Protein AF-A0A2W4NRQ9-F1 (afdb_monomer_lite)

Foldseek 3Di:
DPPPDPVRVVVVVVVVVVVVVVVVVVVVVCPCVVVVVVVVVVVVVVLVVVVVVLVVLLVVLVVLLVVLVVLLVVLVVLLVVLVVVLVVDPDPVVNVVSVVSNVVSVVSNVVSVVSNVVSVVVSVVSVVVNVVSD

Secondary structure (DSSP, 8-state):
-----HHHHHHHHHHHHHHHHHHHHHHHHHTTHHHHHHHHHHHHHHHHHHHHHHHHHHHHHHHHHHHHHHHHHHHHHHHHHHHHHHTT---HHHHHHHHHHHHHHHHHHHHHHHHHHHHHHHHHHHHHHHHHH-

pLDDT: mean 91.19, std 8.19, range [45.25, 97.38]

Sequence (134 aa):
MENQSVASKLEALVKLQSIDTKLDELKKLRGDLPDEVQDLEDEIEGYKTRLARFEDELKELEESIKKNKEGAKEAEKLIKKYTEQQKNVRNNREFDAITKEIELQELEIQICEKRTKEAKDLITAKKEEIEKTN

Radius of gyration: 37.3 Å; chains: 1; bounding box: 80×43×98 Å

Structure (mmCIF, N/CA/C/O backbone):
data_AF-A0A2W4NRQ9-F1
#
_entry.id   AF-A0A2W4NRQ9-F1
#
loop_
_atom_site.group_PDB
_atom_site.id
_atom_site.type_symbol
_atom_site.label_atom_id
_atom_site.label_alt_id
_atom_site.label_comp_id
_atom_site.label_asym_id
_atom_site.label_entity_id
_atom_site.label_seq_id
_atom_site.pdbx_PDB_ins_code
_atom_site.Cartn_x
_atom_site.Cartn_y
_atom_site.Cartn_z
_atom_site.occupancy
_atom_site.B_iso_or_equiv
_atom_site.auth_seq_id
_atom_site.auth_comp_id
_atom_site.auth_asym_id
_atom_site.auth_atom_id
_atom_site.pdbx_PDB_model_num
ATOM 1 N N . MET A 1 1 ? 35.225 34.881 -59.183 1.00 45.25 1 MET A N 1
ATOM 2 C CA . MET A 1 1 ? 35.114 33.535 -58.583 1.00 45.25 1 MET A CA 1
ATOM 3 C C . MET A 1 1 ? 36.467 32.880 -58.765 1.00 45.25 1 MET A C 1
ATOM 5 O O . MET A 1 1 ? 36.860 32.677 -59.907 1.00 45.25 1 MET A O 1
ATOM 9 N N . GLU A 1 2 ? 37.230 32.706 -57.685 1.00 51.62 2 GLU A N 1
ATOM 10 C CA . GLU A 1 2 ? 38.562 32.095 -57.750 1.00 51.62 2 GLU A CA 1
ATOM 11 C C . GLU A 1 2 ? 38.467 30.725 -58.417 1.00 51.62 2 GLU A C 1
ATOM 13 O O . GLU A 1 2 ? 37.783 29.817 -57.944 1.00 51.62 2 GLU A O 1
ATOM 18 N N . ASN A 1 3 ? 39.118 30.597 -59.569 1.00 59.88 3 ASN A N 1
ATOM 19 C CA . ASN A 1 3 ? 39.143 29.358 -60.318 1.00 59.88 3 ASN A CA 1
ATOM 20 C C . ASN A 1 3 ? 40.202 28.470 -59.654 1.00 59.88 3 ASN A C 1
ATOM 22 O O . ASN A 1 3 ? 41.379 28.540 -59.998 1.00 59.88 3 ASN A O 1
ATOM 26 N N . GLN A 1 4 ? 39.804 27.708 -58.630 1.00 68.00 4 GLN A N 1
ATOM 27 C CA . GLN A 1 4 ? 40.694 26.747 -57.972 1.00 68.00 4 GLN A CA 1
ATOM 28 C C . GLN A 1 4 ? 41.372 25.864 -59.028 1.00 68.00 4 GLN A C 1
ATOM 30 O O . GLN A 1 4 ? 40.708 25.374 -59.953 1.00 68.00 4 GLN A O 1
ATOM 35 N N . SER A 1 5 ? 42.690 25.673 -58.898 1.00 83.12 5 SER A N 1
ATOM 36 C CA . SER A 1 5 ? 43.448 24.821 -59.816 1.00 83.12 5 SER A CA 1
ATOM 37 C C . SER A 1 5 ? 42.887 23.398 -59.792 1.00 83.12 5 SER A C 1
ATOM 39 O O . SER A 1 5 ? 42.334 22.948 -58.786 1.00 83.12 5 SER A O 1
ATOM 41 N N . VAL A 1 6 ? 43.034 22.668 -60.899 1.00 83.50 6 VAL A N 1
ATOM 42 C CA . VAL A 1 6 ? 42.569 21.273 -60.993 1.00 83.50 6 VAL A CA 1
ATOM 43 C C . VAL A 1 6 ? 43.156 20.416 -59.861 1.00 83.50 6 VAL A C 1
ATOM 45 O O . VAL A 1 6 ? 42.443 19.593 -59.298 1.00 83.50 6 VAL A O 1
ATOM 48 N N . ALA A 1 7 ? 44.405 20.673 -59.458 1.00 85.19 7 ALA A N 1
ATOM 49 C CA . ALA A 1 7 ? 45.051 20.004 -58.328 1.00 85.19 7 ALA A CA 1
ATOM 50 C C . ALA A 1 7 ? 44.369 20.309 -56.981 1.00 85.19 7 ALA A C 1
ATOM 52 O O . ALA A 1 7 ? 44.084 19.391 -56.219 1.00 85.19 7 ALA A O 1
ATOM 53 N N . SER A 1 8 ? 44.027 21.576 -56.715 1.00 83.81 8 SER A N 1
ATOM 54 C CA . SER A 1 8 ? 43.315 21.973 -55.489 1.00 83.81 8 SER A CA 1
ATOM 55 C C . SER A 1 8 ? 41.910 21.363 -55.416 1.00 83.81 8 SER A C 1
ATOM 57 O O . SER A 1 8 ? 41.487 20.904 -54.354 1.00 83.81 8 SER A O 1
ATOM 59 N N . LYS A 1 9 ? 41.210 21.283 -56.555 1.00 85.94 9 LYS A N 1
ATOM 60 C CA . LYS A 1 9 ? 39.915 20.595 -56.652 1.00 85.94 9 LYS A CA 1
ATOM 61 C C . LYS A 1 9 ? 40.054 19.094 -56.389 1.00 85.94 9 LYS A C 1
ATOM 63 O O . LYS A 1 9 ? 39.212 18.530 -55.700 1.00 85.94 9 LYS A O 1
ATOM 68 N N . LEU A 1 10 ? 41.116 18.459 -56.891 1.00 88.06 10 LEU A N 1
ATOM 69 C CA . LEU A 1 10 ? 41.372 17.031 -56.690 1.00 88.06 10 LEU A CA 1
ATOM 70 C C . LEU A 1 10 ? 41.708 16.706 -55.226 1.00 88.06 10 LEU A C 1
ATOM 72 O O . LEU A 1 10 ? 41.161 15.756 -54.675 1.00 88.06 10 LEU A O 1
ATOM 76 N N . GLU A 1 11 ? 42.532 17.522 -54.564 1.00 89.62 11 GLU A N 1
ATOM 77 C CA . GLU A 1 11 ? 42.817 17.377 -53.128 1.00 89.62 11 GLU A CA 1
ATOM 78 C C . GLU A 1 11 ? 41.560 17.536 -52.265 1.00 89.62 11 GLU A C 1
ATOM 80 O O . GLU A 1 11 ? 41.359 16.780 -51.312 1.00 89.62 11 GLU A O 1
ATOM 85 N N . ALA A 1 12 ? 40.697 18.502 -52.597 1.00 91.19 12 ALA A N 1
ATOM 86 C CA . ALA A 1 12 ? 39.417 18.678 -51.919 1.00 91.19 12 ALA A CA 1
ATOM 87 C C . ALA A 1 12 ? 38.502 17.456 -52.109 1.00 91.19 12 ALA A C 1
ATOM 89 O O . ALA A 1 12 ? 37.851 17.026 -51.159 1.00 91.19 12 ALA A O 1
ATOM 90 N N . LEU A 1 13 ? 38.503 16.858 -53.304 1.00 92.06 13 LEU A N 1
ATOM 91 C CA . LEU A 1 13 ? 37.696 15.683 -53.631 1.00 92.06 13 LEU A CA 1
ATOM 92 C C . LEU A 1 13 ? 38.176 14.422 -52.894 1.00 92.06 13 LEU A C 1
ATOM 94 O O . LEU A 1 13 ? 37.361 13.681 -52.356 1.00 92.06 13 LEU A O 1
ATOM 98 N N . VAL A 1 14 ? 39.494 14.219 -52.787 1.00 93.38 14 VAL A N 1
ATOM 99 C CA . VAL A 1 14 ? 40.085 13.119 -52.000 1.00 93.38 14 VAL A CA 1
ATOM 100 C C . VAL A 1 14 ? 39.775 13.277 -50.508 1.00 93.38 14 VAL A C 1
ATOM 102 O O . VAL A 1 14 ? 39.447 12.299 -49.833 1.00 93.38 14 VAL A O 1
ATOM 105 N N . LYS A 1 15 ? 39.834 14.507 -49.979 1.00 93.44 15 LYS A N 1
ATOM 106 C CA . LYS A 1 15 ? 39.443 14.788 -48.588 1.00 93.44 15 LYS A CA 1
ATOM 107 C C . LYS A 1 15 ? 37.964 14.501 -48.348 1.00 93.44 15 LYS A C 1
ATOM 109 O O . LYS A 1 15 ? 37.645 13.873 -47.343 1.00 93.44 15 LYS A O 1
ATOM 114 N N . LEU A 1 16 ? 37.092 14.917 -49.266 1.00 94.00 16 LEU A N 1
ATOM 115 C CA . LEU A 1 16 ? 35.660 14.632 -49.192 1.00 94.00 16 LEU A CA 1
ATOM 116 C C . LEU A 1 16 ? 35.401 13.121 -49.187 1.00 94.00 16 LEU A C 1
ATOM 118 O O . LEU A 1 16 ? 34.771 12.623 -48.262 1.00 94.00 16 LEU A O 1
ATOM 122 N N . GLN A 1 17 ? 36.003 12.380 -50.121 1.00 95.12 17 GLN A N 1
ATOM 123 C CA . GLN A 1 17 ? 35.873 10.923 -50.184 1.00 95.12 17 GLN A CA 1
ATOM 124 C C . GLN A 1 17 ? 36.348 10.238 -48.892 1.00 95.12 17 GLN A C 1
ATOM 126 O O . GLN A 1 17 ? 35.718 9.298 -48.419 1.00 95.12 17 GLN A O 1
ATOM 131 N N . SER A 1 18 ? 37.446 10.705 -48.286 1.00 94.75 18 SER A N 1
ATOM 132 C CA . SER A 1 18 ? 37.919 10.156 -47.008 1.00 94.75 18 SER A CA 1
ATOM 133 C C . SER A 1 18 ? 36.932 10.397 -45.863 1.00 94.75 18 SER A C 1
ATOM 135 O O . SER A 1 18 ? 36.798 9.539 -44.989 1.00 94.75 18 SER A O 1
ATOM 137 N N . ILE A 1 19 ? 36.259 11.550 -45.851 1.00 94.62 19 ILE A N 1
ATOM 138 C CA . ILE A 1 19 ? 35.218 11.867 -44.869 1.00 94.62 19 ILE A CA 1
ATOM 139 C C . ILE A 1 19 ? 33.986 10.987 -45.104 1.00 94.62 19 ILE A C 1
ATOM 141 O O . ILE A 1 19 ? 33.481 10.414 -44.142 1.00 94.62 19 ILE A O 1
ATOM 145 N N . ASP A 1 20 ? 33.555 10.820 -46.355 1.00 95.31 20 ASP A N 1
ATOM 146 C CA . ASP A 1 20 ? 32.395 9.996 -46.712 1.00 95.31 20 ASP A CA 1
ATOM 147 C C . ASP A 1 20 ? 32.603 8.522 -46.334 1.00 95.31 20 ASP A C 1
ATOM 149 O O . ASP A 1 20 ? 31.735 7.925 -45.699 1.00 95.31 20 ASP A O 1
ATOM 153 N N . THR A 1 21 ? 33.784 7.95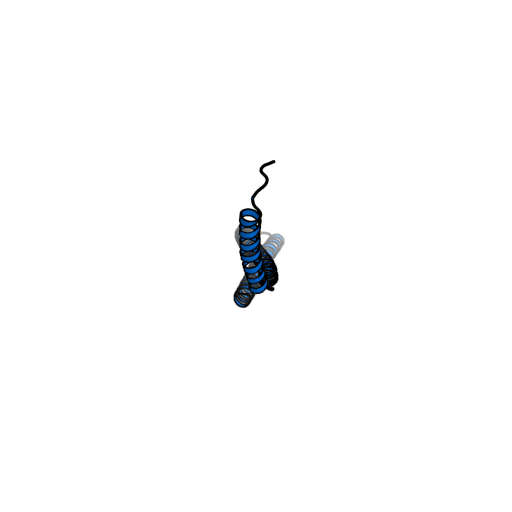2 -46.603 1.00 94.44 21 THR A N 1
ATOM 154 C CA . THR A 1 21 ? 34.111 6.575 -46.190 1.00 94.44 21 THR A CA 1
ATOM 155 C C . THR A 1 21 ? 34.034 6.406 -44.671 1.00 94.44 21 THR A C 1
ATOM 157 O O . THR A 1 21 ? 33.433 5.450 -44.186 1.00 94.44 21 THR A O 1
ATOM 160 N N . LYS A 1 22 ? 34.588 7.357 -43.904 1.00 94.00 22 LYS A N 1
ATOM 161 C CA . LYS A 1 22 ? 34.508 7.334 -42.433 1.00 94.00 22 LYS A CA 1
ATOM 162 C C . LYS A 1 22 ? 33.069 7.472 -41.939 1.00 94.00 22 LYS A C 1
ATOM 164 O O . LYS A 1 22 ? 32.693 6.847 -40.951 1.00 94.00 22 LYS A O 1
ATOM 169 N N . LEU A 1 23 ? 32.262 8.294 -42.608 1.00 93.06 23 LEU A N 1
ATOM 170 C CA . LEU A 1 23 ? 30.856 8.479 -42.268 1.00 93.06 23 LEU A CA 1
ATOM 171 C C . LEU A 1 23 ? 30.049 7.196 -42.506 1.00 93.06 23 LEU A C 1
ATOM 173 O O . LEU A 1 23 ? 29.208 6.843 -41.681 1.00 93.06 23 LEU A O 1
ATOM 177 N N . ASP A 1 24 ? 30.315 6.484 -43.597 1.00 92.62 24 ASP A N 1
ATOM 178 C CA . ASP A 1 24 ? 29.656 5.213 -43.896 1.00 92.62 24 ASP A CA 1
ATOM 179 C C . ASP A 1 24 ? 30.089 4.091 -42.944 1.00 92.62 24 ASP A C 1
ATOM 181 O O . ASP A 1 24 ? 29.248 3.296 -42.521 1.00 92.62 24 ASP A O 1
ATOM 185 N N . GLU A 1 25 ? 31.362 4.047 -42.542 1.00 92.25 25 GLU A N 1
ATOM 186 C CA . GLU A 1 25 ? 31.840 3.145 -41.485 1.00 92.25 25 GLU A CA 1
ATOM 187 C C . GLU A 1 25 ? 31.126 3.410 -40.153 1.00 92.25 25 GLU A C 1
ATOM 189 O O . GLU A 1 25 ? 30.643 2.472 -39.519 1.00 92.25 25 GLU A O 1
ATOM 194 N N . LEU A 1 26 ? 30.976 4.682 -39.764 1.00 88.19 26 LEU A N 1
ATOM 195 C CA . LEU A 1 26 ? 30.239 5.068 -38.558 1.00 88.19 26 LEU A CA 1
ATOM 196 C C . LEU A 1 26 ? 28.756 4.693 -38.634 1.00 88.19 26 LEU A C 1
ATOM 198 O O . LEU A 1 26 ? 28.201 4.213 -37.650 1.00 88.19 26 LEU A O 1
ATOM 202 N N . LYS A 1 27 ? 28.103 4.875 -39.787 1.00 89.19 27 LYS A N 1
ATOM 203 C CA . LYS A 1 27 ? 26.698 4.475 -39.974 1.00 89.19 27 LYS A CA 1
ATOM 204 C C . LYS A 1 27 ? 26.518 2.960 -39.898 1.00 89.19 27 LYS A C 1
ATOM 206 O O . LYS A 1 27 ? 25.558 2.510 -39.286 1.00 89.19 27 LYS A O 1
ATOM 211 N N . LYS A 1 28 ? 27.438 2.185 -40.481 1.00 86.62 28 LYS A N 1
ATOM 212 C CA . LYS A 1 28 ? 27.429 0.716 -40.386 1.00 86.62 28 LYS A CA 1
ATOM 213 C C . LYS A 1 28 ? 27.655 0.236 -38.961 1.00 86.62 28 LYS A C 1
ATOM 215 O O . LYS A 1 28 ? 26.969 -0.677 -38.527 1.00 86.62 28 LYS A O 1
ATOM 220 N N . LEU A 1 29 ? 28.597 0.856 -38.248 1.00 86.81 29 LEU A N 1
ATOM 221 C CA . LEU A 1 29 ? 28.863 0.539 -36.847 1.00 86.81 29 LEU A CA 1
ATOM 222 C C . LEU A 1 29 ? 27.665 0.885 -35.958 1.00 86.81 29 LEU A C 1
ATOM 224 O O . LEU A 1 29 ? 27.371 0.149 -35.026 1.00 86.81 29 LEU A O 1
ATOM 228 N N . ARG A 1 30 ? 26.980 1.995 -36.256 1.00 89.44 30 ARG A N 1
ATOM 229 C CA . ARG A 1 30 ? 25.767 2.404 -35.549 1.00 89.44 30 ARG A CA 1
ATOM 230 C C . ARG A 1 30 ? 24.637 1.392 -35.732 1.00 89.44 30 ARG A C 1
ATOM 232 O O . ARG A 1 30 ? 23.925 1.169 -34.766 1.00 89.44 30 ARG A O 1
ATOM 239 N N . GLY A 1 31 ? 24.507 0.786 -36.915 1.00 88.69 31 GLY A N 1
ATOM 240 C CA . GLY A 1 31 ? 23.557 -0.302 -37.169 1.00 88.69 31 GLY A CA 1
ATOM 241 C C . GLY A 1 31 ? 22.168 -0.009 -36.598 1.00 88.69 31 GLY A C 1
ATOM 242 O O . GLY A 1 31 ? 21.665 1.106 -36.765 1.00 88.69 31 GLY A O 1
ATOM 243 N N . ASP A 1 32 ? 21.639 -0.986 -35.864 1.00 87.00 32 ASP A N 1
ATOM 244 C CA . ASP A 1 32 ? 20.316 -0.957 -35.227 1.00 87.00 32 ASP A CA 1
ATOM 245 C C . ASP A 1 32 ? 20.368 -0.437 -33.773 1.00 87.00 32 ASP A C 1
ATOM 247 O O . ASP A 1 32 ? 19.351 -0.368 -33.092 1.00 87.00 32 ASP A O 1
ATOM 251 N N . LEU A 1 33 ? 21.544 -0.008 -33.289 1.00 87.44 33 LEU A N 1
ATOM 252 C CA . LEU A 1 33 ? 21.733 0.489 -31.920 1.00 87.44 33 LEU A CA 1
ATOM 253 C C . LEU A 1 33 ? 20.790 1.651 -31.548 1.00 87.44 33 LEU A C 1
ATOM 255 O O . LEU A 1 33 ? 20.344 1.687 -30.406 1.00 87.44 33 LEU A O 1
ATOM 259 N N . PRO A 1 34 ? 20.478 2.623 -32.435 1.00 91.50 34 PRO A N 1
ATOM 260 C CA . PRO A 1 34 ? 19.505 3.664 -32.112 1.00 91.50 34 PRO A CA 1
ATOM 261 C C . PRO A 1 34 ? 18.106 3.111 -31.831 1.00 91.50 34 PRO A C 1
ATOM 263 O O . PRO A 1 34 ? 17.441 3.628 -30.940 1.00 91.50 34 PRO A O 1
ATOM 266 N N . ASP A 1 35 ? 17.694 2.071 -32.557 1.00 90.75 35 ASP A N 1
ATOM 267 C CA . ASP A 1 35 ? 16.382 1.445 -32.391 1.00 90.75 35 ASP A CA 1
ATOM 268 C C . ASP A 1 35 ? 16.368 0.598 -31.105 1.00 90.75 35 ASP A C 1
ATOM 270 O O . ASP A 1 35 ? 15.450 0.724 -30.305 1.00 90.75 35 ASP A O 1
ATOM 274 N N . GLU A 1 36 ? 17.446 -0.146 -30.815 1.00 89.38 36 GLU A N 1
ATOM 275 C CA . GLU A 1 36 ? 17.606 -0.867 -29.538 1.00 89.38 36 GLU A CA 1
ATOM 276 C C . GLU A 1 36 ? 17.591 0.075 -28.323 1.00 89.38 36 GLU A C 1
ATOM 278 O O . GLU A 1 36 ? 17.017 -0.245 -27.283 1.00 89.38 36 GLU A O 1
ATOM 283 N N . VAL A 1 37 ? 18.228 1.247 -28.431 1.00 94.44 37 VAL A N 1
ATOM 284 C CA . VAL A 1 37 ? 18.200 2.263 -27.368 1.00 94.44 37 VAL A CA 1
ATOM 285 C C . VAL A 1 37 ? 16.783 2.790 -27.172 1.00 94.44 37 VAL A C 1
ATOM 287 O O . VAL A 1 37 ? 16.363 2.943 -26.028 1.00 94.44 37 VAL A O 1
ATOM 290 N N . GLN A 1 38 ? 16.048 3.033 -28.258 1.00 93.50 38 GLN A N 1
ATOM 291 C CA . GLN A 1 38 ? 14.665 3.490 -28.181 1.00 93.50 38 GLN A CA 1
ATOM 292 C C . GLN A 1 38 ? 13.753 2.431 -27.541 1.00 93.50 38 GLN A C 1
ATOM 294 O O . GLN A 1 38 ? 12.993 2.761 -26.634 1.00 93.50 38 GLN A O 1
ATOM 299 N N . ASP A 1 39 ? 13.875 1.164 -27.939 1.00 94.25 39 ASP A N 1
ATOM 300 C CA . ASP A 1 39 ? 13.102 0.064 -27.351 1.00 94.25 39 ASP A CA 1
ATOM 301 C C . ASP A 1 39 ? 13.354 -0.046 -25.834 1.00 94.25 39 ASP A C 1
ATOM 303 O O . ASP A 1 39 ? 12.421 -0.186 -25.040 1.00 94.25 39 ASP A O 1
ATOM 307 N N . LEU A 1 40 ? 14.615 0.091 -25.404 1.00 94.25 40 LEU A N 1
ATOM 308 C CA . LEU A 1 40 ? 14.975 0.107 -23.983 1.00 94.25 40 LEU A CA 1
ATOM 309 C C . LEU A 1 40 ? 14.420 1.336 -23.244 1.00 94.25 40 LEU A C 1
ATOM 311 O O . LEU A 1 40 ? 14.019 1.223 -22.083 1.00 94.25 40 LEU A O 1
ATOM 315 N N . GLU A 1 41 ? 14.403 2.511 -23.876 1.00 94.31 41 GLU A N 1
ATOM 316 C CA . GLU A 1 41 ? 13.802 3.722 -23.304 1.00 94.31 41 GLU A CA 1
ATOM 317 C C . GLU A 1 41 ? 12.289 3.552 -23.090 1.00 94.31 41 GLU A C 1
ATOM 319 O O . GLU A 1 41 ? 11.792 3.878 -22.004 1.00 94.31 41 GLU A O 1
ATOM 324 N N . ASP A 1 42 ? 11.588 2.963 -24.062 1.00 94.69 42 ASP A N 1
ATOM 325 C CA . ASP A 1 42 ? 10.154 2.666 -23.988 1.00 94.69 42 ASP A CA 1
ATOM 326 C C . ASP A 1 42 ? 9.844 1.637 -22.880 1.00 94.69 42 ASP A C 1
ATOM 328 O O . ASP A 1 42 ? 8.909 1.816 -22.088 1.00 94.69 42 ASP A O 1
ATOM 332 N N . GLU A 1 43 ? 10.660 0.584 -22.745 1.00 92.88 43 GLU A N 1
ATOM 333 C CA . GLU A 1 43 ? 10.545 -0.377 -21.639 1.00 92.88 43 GLU A CA 1
ATOM 334 C C . GLU A 1 43 ? 10.727 0.301 -20.272 1.00 92.88 43 GLU A C 1
ATOM 336 O O . GLU A 1 43 ? 9.927 0.091 -19.351 1.00 92.88 43 GLU A O 1
ATOM 341 N N . ILE A 1 44 ? 11.746 1.158 -20.134 1.00 92.19 44 ILE A N 1
ATOM 342 C CA . ILE A 1 44 ? 12.008 1.918 -18.905 1.00 92.19 44 ILE A CA 1
ATOM 343 C C . ILE A 1 44 ? 10.819 2.819 -18.552 1.00 92.19 44 ILE A C 1
ATOM 345 O O . ILE A 1 44 ? 10.454 2.921 -17.375 1.00 92.19 44 ILE A O 1
ATOM 349 N N . GLU A 1 45 ? 10.206 3.486 -19.530 1.00 94.38 45 GLU A N 1
ATOM 350 C CA . GLU A 1 45 ? 9.016 4.308 -19.300 1.00 94.38 45 GLU A CA 1
ATOM 351 C C . GLU A 1 45 ? 7.819 3.466 -18.827 1.00 94.38 45 GLU A C 1
ATOM 353 O O . GLU A 1 45 ? 7.126 3.838 -17.867 1.00 94.38 45 GLU A O 1
ATOM 358 N N . GLY A 1 46 ? 7.628 2.287 -19.423 1.00 92.25 46 GLY A N 1
ATOM 359 C CA . GLY A 1 46 ? 6.634 1.310 -18.984 1.00 92.25 46 GLY A CA 1
ATOM 360 C C . GLY A 1 46 ? 6.829 0.886 -17.524 1.00 92.25 46 GLY A C 1
ATOM 361 O O . GLY A 1 46 ? 5.881 0.929 -16.728 1.00 92.25 46 GLY A O 1
ATOM 362 N N . TYR A 1 47 ? 8.063 0.549 -17.132 1.00 89.94 47 TYR A N 1
ATOM 363 C CA . TYR A 1 47 ? 8.392 0.207 -15.745 1.00 89.94 47 TYR A CA 1
ATOM 364 C C . TYR A 1 47 ? 8.150 1.374 -14.783 1.00 89.94 47 TYR A C 1
ATOM 366 O O . TYR A 1 47 ? 7.547 1.175 -13.726 1.00 89.94 47 TYR A O 1
ATOM 374 N N . LYS A 1 48 ? 8.539 2.602 -15.153 1.00 90.31 48 LYS A N 1
ATOM 375 C CA . LYS A 1 48 ? 8.298 3.805 -14.335 1.00 90.31 48 LYS A CA 1
ATOM 376 C C . LYS A 1 48 ? 6.812 4.042 -14.086 1.00 90.31 48 LYS A C 1
ATOM 378 O O . LYS A 1 48 ? 6.424 4.324 -12.955 1.00 90.31 48 LYS A O 1
ATOM 383 N N . THR A 1 49 ? 5.975 3.887 -15.108 1.00 93.56 49 THR A N 1
ATOM 384 C CA . THR A 1 49 ? 4.522 4.067 -14.971 1.00 93.56 49 THR A CA 1
ATOM 385 C C . THR A 1 49 ? 3.914 2.996 -14.069 1.00 93.56 49 THR A C 1
ATOM 387 O O . THR A 1 49 ? 3.078 3.296 -13.212 1.00 93.56 49 THR A O 1
ATOM 390 N N . ARG A 1 50 ? 4.356 1.740 -14.211 1.00 90.06 50 ARG A N 1
ATOM 391 C CA . ARG A 1 50 ? 3.913 0.650 -13.334 1.00 90.06 50 ARG A CA 1
ATOM 392 C C . ARG A 1 50 ? 4.319 0.898 -11.879 1.00 90.06 50 ARG A C 1
ATOM 394 O O . ARG A 1 50 ? 3.489 0.705 -10.992 1.00 90.06 50 ARG A O 1
ATOM 401 N N . LEU A 1 51 ? 5.551 1.350 -11.644 1.00 89.88 51 LEU A N 1
ATOM 402 C CA . LEU A 1 51 ? 6.046 1.683 -10.310 1.00 89.88 51 LEU A CA 1
ATOM 403 C C . LEU A 1 51 ? 5.238 2.825 -9.684 1.00 89.88 51 LEU A C 1
ATOM 405 O O . LEU A 1 51 ? 4.760 2.677 -8.564 1.00 89.88 51 LEU A O 1
ATOM 409 N N . ALA A 1 52 ? 5.008 3.911 -10.427 1.00 92.69 52 ALA A N 1
ATOM 410 C CA . ALA A 1 52 ? 4.214 5.045 -9.956 1.00 92.69 52 ALA A CA 1
ATOM 411 C C . ALA A 1 52 ? 2.797 4.620 -9.533 1.00 92.69 52 ALA A C 1
ATOM 413 O O . ALA A 1 52 ? 2.328 4.994 -8.460 1.00 92.69 52 ALA A O 1
ATOM 414 N N . ARG A 1 53 ? 2.143 3.754 -10.322 1.00 92.69 53 ARG A N 1
ATOM 415 C CA . ARG A 1 53 ? 0.828 3.202 -9.964 1.00 92.69 53 ARG A CA 1
ATOM 416 C C . ARG A 1 53 ? 0.874 2.426 -8.648 1.00 92.69 53 ARG A C 1
ATOM 418 O O . ARG A 1 53 ? -0.009 2.589 -7.811 1.00 92.69 53 ARG A O 1
ATOM 425 N N . PHE A 1 54 ? 1.887 1.583 -8.455 1.00 90.50 54 PHE A N 1
ATOM 426 C CA . PHE A 1 54 ? 2.029 0.829 -7.211 1.00 90.50 54 PHE A CA 1
ATOM 427 C C . PHE A 1 54 ? 2.294 1.728 -6.001 1.00 90.50 54 PHE A C 1
ATOM 429 O O . PHE A 1 54 ? 1.755 1.470 -4.925 1.00 90.50 54 PHE A O 1
ATOM 436 N N . GLU A 1 55 ? 3.095 2.781 -6.160 1.00 91.75 55 GLU A N 1
ATOM 437 C CA . GLU A 1 55 ? 3.334 3.761 -5.098 1.00 91.75 55 GLU A CA 1
ATOM 438 C C . GLU A 1 55 ? 2.048 4.483 -4.687 1.00 91.75 55 GLU A C 1
ATOM 440 O O . GLU A 1 55 ? 1.806 4.669 -3.493 1.00 91.75 55 GLU A O 1
ATOM 445 N N . ASP A 1 56 ? 1.204 4.858 -5.645 1.00 94.81 56 ASP A N 1
ATOM 446 C CA . ASP A 1 56 ? -0.067 5.522 -5.356 1.00 94.81 56 ASP A CA 1
ATOM 447 C C . ASP A 1 56 ? -1.065 4.577 -4.673 1.00 94.81 56 ASP A C 1
ATOM 449 O O . ASP A 1 56 ? -1.650 4.937 -3.651 1.00 94.81 56 ASP A O 1
ATOM 453 N N . GLU A 1 57 ? -1.172 3.328 -5.131 1.00 93.19 57 GLU A N 1
ATOM 454 C CA . GLU A 1 57 ? -1.979 2.301 -4.458 1.00 93.19 57 GLU A CA 1
ATOM 455 C C . GLU A 1 57 ? -1.502 2.039 -3.015 1.00 93.19 57 GLU A C 1
ATOM 457 O O . GLU A 1 57 ? -2.315 1.839 -2.108 1.00 93.19 57 GLU A O 1
ATOM 462 N N . LEU A 1 58 ? -0.185 2.050 -2.770 1.00 94.12 58 LEU A N 1
ATOM 463 C CA . LEU A 1 58 ? 0.370 1.923 -1.421 1.00 94.12 58 LEU A CA 1
ATOM 464 C C . LEU A 1 58 ? -0.012 3.114 -0.535 1.00 94.12 58 LEU A C 1
ATOM 466 O O . LEU A 1 58 ? -0.424 2.901 0.607 1.00 94.12 58 LEU A O 1
ATOM 470 N N . LYS A 1 59 ? 0.068 4.347 -1.053 1.00 95.50 59 LYS A N 1
ATOM 471 C CA . LYS A 1 59 ? -0.359 5.549 -0.315 1.00 95.50 59 LYS A CA 1
ATOM 472 C C . LYS A 1 59 ? -1.839 5.480 0.053 1.00 95.50 59 LYS A C 1
ATOM 474 O O . LYS A 1 59 ? -2.190 5.746 1.201 1.00 95.50 59 LYS A O 1
ATOM 479 N N . GLU A 1 60 ? -2.706 5.072 -0.873 1.00 95.56 60 GLU A N 1
ATOM 480 C CA . GLU A 1 60 ? -4.142 4.920 -0.607 1.00 95.56 60 GLU A CA 1
ATOM 481 C C . GLU A 1 60 ? -4.422 3.898 0.508 1.00 95.56 60 GLU A C 1
ATOM 483 O O . GLU A 1 60 ? -5.243 4.139 1.403 1.00 95.56 60 GLU A O 1
ATOM 488 N N . LEU A 1 61 ? -3.714 2.763 0.501 1.00 94.56 61 LEU A N 1
ATOM 489 C CA . LEU A 1 61 ? -3.825 1.752 1.556 1.00 94.56 61 LEU A CA 1
ATOM 490 C C . LEU A 1 61 ? -3.335 2.283 2.912 1.00 94.56 61 LEU A C 1
ATOM 492 O O . LEU A 1 61 ? -3.971 2.030 3.940 1.00 94.56 61 LEU A O 1
ATOM 496 N N . GLU A 1 62 ? -2.243 3.048 2.938 1.00 94.69 62 GLU A N 1
ATOM 497 C CA . GLU A 1 62 ? -1.732 3.685 4.156 1.00 94.69 62 GLU A CA 1
ATOM 498 C C . GLU A 1 62 ? -2.705 4.735 4.717 1.00 94.69 62 GLU A C 1
ATOM 500 O O . GLU A 1 62 ? -2.956 4.770 5.930 1.00 94.69 62 GLU A O 1
ATOM 505 N N . GLU A 1 63 ? -3.325 5.541 3.854 1.00 96.12 63 GLU A N 1
ATOM 506 C CA . GLU A 1 63 ? -4.380 6.476 4.249 1.00 96.12 63 GLU A CA 1
ATOM 507 C C . GLU A 1 63 ? -5.610 5.755 4.808 1.00 96.12 63 GLU A C 1
ATOM 509 O O . GLU A 1 63 ? -6.162 6.170 5.832 1.00 96.12 63 GLU A O 1
ATOM 514 N N . SER A 1 64 ? -6.026 4.652 4.180 1.00 95.25 64 SER A N 1
ATOM 515 C CA . SER A 1 64 ? -7.122 3.809 4.667 1.00 95.25 64 SER A CA 1
ATOM 516 C C . SER A 1 64 ? -6.827 3.260 6.066 1.00 95.25 64 SER A C 1
ATOM 518 O O . SER A 1 64 ? -7.661 3.361 6.969 1.00 95.25 64 SER A O 1
ATOM 520 N N . ILE A 1 65 ? -5.605 2.769 6.308 1.00 95.75 65 ILE A N 1
ATOM 521 C CA . ILE A 1 65 ? -5.157 2.329 7.639 1.00 95.75 65 ILE A CA 1
ATOM 522 C C . ILE A 1 65 ? -5.240 3.469 8.656 1.00 95.75 65 ILE A C 1
ATOM 524 O O . ILE A 1 65 ? -5.677 3.253 9.789 1.00 95.75 65 ILE A O 1
ATOM 528 N N . LYS A 1 66 ? -4.815 4.680 8.282 1.00 96.69 66 LYS A N 1
ATOM 529 C CA . LYS A 1 66 ? -4.883 5.844 9.170 1.00 96.69 66 LYS A CA 1
ATOM 530 C C . LYS A 1 66 ? -6.332 6.172 9.542 1.00 96.69 66 LYS A C 1
ATOM 532 O O . LYS A 1 66 ? -6.623 6.286 10.731 1.00 96.69 66 LYS A O 1
ATOM 537 N N . LYS A 1 67 ? -7.236 6.226 8.559 1.00 96.06 67 LYS A N 1
ATOM 538 C CA . LYS A 1 67 ? -8.673 6.468 8.775 1.00 96.06 67 LYS A CA 1
ATOM 539 C C . LYS A 1 67 ? -9.304 5.401 9.670 1.00 96.06 67 LYS A C 1
ATOM 541 O O . LYS A 1 67 ? -9.996 5.742 10.623 1.00 96.06 67 LYS A O 1
ATOM 546 N N . ASN A 1 68 ? -9.011 4.120 9.433 1.00 94.81 68 ASN A N 1
ATOM 547 C CA . ASN A 1 68 ? -9.522 3.026 10.267 1.00 94.81 68 ASN A CA 1
ATOM 548 C C . ASN A 1 68 ? -9.033 3.132 11.723 1.00 94.81 68 ASN A C 1
ATOM 550 O O . ASN A 1 68 ? -9.809 2.925 12.652 1.00 94.81 68 ASN A O 1
ATOM 554 N N . LYS A 1 69 ? -7.766 3.508 11.944 1.00 95.12 69 LYS A N 1
ATOM 555 C CA . LYS A 1 69 ? -7.226 3.742 13.296 1.00 95.12 69 LYS A CA 1
ATOM 556 C C . LYS A 1 69 ? -7.874 4.936 13.995 1.00 95.12 69 LYS A C 1
ATOM 558 O O . LYS A 1 69 ? -8.053 4.905 15.209 1.00 95.12 69 LYS A O 1
ATOM 563 N N . GLU A 1 70 ? -8.166 6.005 13.261 1.00 96.06 70 GLU A N 1
ATOM 564 C CA . GLU A 1 70 ? -8.877 7.170 13.795 1.00 96.06 70 GLU A CA 1
ATOM 565 C C . GLU A 1 70 ? -10.323 6.812 14.161 1.00 96.06 70 GLU A C 1
ATOM 567 O O . GLU A 1 70 ? -10.759 7.148 15.260 1.00 96.06 70 GLU A O 1
ATOM 572 N N . GLY A 1 71 ? -11.015 6.053 13.304 1.00 94.44 71 GLY A N 1
ATOM 573 C CA . GLY A 1 71 ? -12.359 5.529 13.566 1.00 94.44 71 GLY A CA 1
ATOM 574 C C . GLY A 1 71 ? -12.421 4.654 14.819 1.00 94.44 71 GLY A C 1
ATOM 575 O O . GLY A 1 71 ? -13.237 4.911 15.701 1.00 94.44 71 GLY A O 1
ATOM 576 N N . ALA A 1 72 ? -11.490 3.706 14.966 1.00 95.75 72 ALA A N 1
ATOM 577 C CA . ALA A 1 72 ? -11.403 2.860 16.160 1.00 95.75 72 ALA A CA 1
ATOM 578 C C . ALA A 1 72 ? -11.217 3.684 17.448 1.00 95.75 72 ALA A C 1
ATOM 580 O O . ALA A 1 72 ? -11.911 3.466 18.439 1.00 95.75 72 ALA A O 1
ATOM 581 N N . LYS A 1 73 ? -10.334 4.694 17.427 1.00 96.56 73 LYS A N 1
ATOM 582 C CA . LYS A 1 73 ? -10.133 5.596 18.576 1.00 96.56 73 LYS A CA 1
ATOM 583 C C . LYS A 1 73 ? -11.381 6.403 18.920 1.00 96.56 73 LYS A C 1
ATOM 585 O O . LYS A 1 73 ? -11.589 6.726 20.087 1.00 96.56 73 LYS A O 1
ATOM 590 N N . GLU A 1 74 ? -12.169 6.799 17.927 1.00 96.25 74 GLU A N 1
ATOM 591 C CA . GLU A 1 74 ? -13.406 7.538 18.169 1.00 96.25 74 GLU A CA 1
ATOM 592 C C . GLU A 1 74 ? -14.481 6.633 18.779 1.00 96.25 74 GLU A C 1
ATOM 594 O O . GLU A 1 74 ? -15.087 7.007 19.785 1.00 96.25 74 GLU A O 1
ATOM 599 N N . ALA A 1 75 ? -14.631 5.410 18.266 1.00 95.69 75 ALA A N 1
ATOM 600 C CA . ALA A 1 75 ? -15.504 4.396 18.851 1.00 95.69 75 ALA A CA 1
ATOM 601 C C . ALA A 1 75 ? -15.123 4.091 20.315 1.00 95.69 75 ALA A C 1
ATOM 603 O O . ALA A 1 75 ? -15.989 4.081 21.188 1.00 95.69 75 ALA A O 1
ATOM 604 N N . GLU A 1 76 ? -13.828 3.979 20.642 1.00 96.12 76 GLU A N 1
ATOM 605 C CA . GLU A 1 76 ? -13.360 3.821 22.031 1.00 96.12 76 GLU A CA 1
ATOM 606 C C . GLU A 1 76 ? -13.780 4.981 22.950 1.00 96.12 76 GLU A C 1
ATOM 608 O O . GLU A 1 76 ? -14.113 4.773 24.123 1.00 96.12 76 GLU A O 1
ATOM 613 N N . LYS A 1 77 ? -13.755 6.226 22.454 1.00 97.38 77 LYS A N 1
ATOM 614 C CA . LYS A 1 77 ? -14.224 7.385 23.232 1.00 97.38 77 LYS A CA 1
ATOM 615 C C . LYS A 1 77 ? -15.730 7.326 23.454 1.00 97.38 77 LYS A C 1
ATOM 617 O O . LYS A 1 77 ? -16.186 7.630 24.558 1.00 97.38 77 LYS A O 1
ATOM 622 N N . LEU A 1 78 ? -16.490 6.944 22.428 1.00 95.75 78 LEU A N 1
ATOM 623 C CA . LEU A 1 78 ? -17.940 6.799 22.515 1.00 95.75 78 LEU A CA 1
ATOM 624 C C . LEU A 1 78 ? -18.325 5.706 23.512 1.00 95.75 78 LEU A C 1
ATOM 626 O O . LEU A 1 78 ? -19.158 5.971 24.374 1.00 95.75 78 LEU A O 1
ATOM 630 N N . ILE A 1 79 ? -17.646 4.554 23.497 1.00 96.25 79 ILE A N 1
ATOM 631 C CA . ILE A 1 79 ? -17.823 3.499 24.507 1.00 96.25 79 ILE A CA 1
ATOM 632 C C . ILE A 1 79 ? -17.633 4.069 25.909 1.00 96.25 79 ILE A C 1
ATOM 634 O O . ILE A 1 79 ? -18.511 3.923 26.750 1.00 96.25 79 ILE A O 1
ATOM 638 N N . LYS A 1 80 ? -16.529 4.783 26.175 1.00 96.62 80 LYS A N 1
ATOM 639 C CA . LYS A 1 80 ? -16.284 5.376 27.504 1.00 96.62 80 LYS A CA 1
ATOM 640 C C . LYS A 1 80 ? -17.419 6.305 27.938 1.00 96.62 80 LYS A C 1
ATOM 642 O O . LYS A 1 80 ? -17.877 6.214 29.076 1.00 96.62 80 LYS A O 1
ATOM 647 N N . LYS A 1 81 ? -17.891 7.159 27.026 1.00 96.06 81 LYS A N 1
ATOM 648 C CA . LYS A 1 81 ? -19.008 8.079 27.271 1.00 96.06 81 LYS A CA 1
ATOM 649 C C . LYS A 1 81 ? -20.309 7.328 27.564 1.00 96.06 81 LYS A C 1
ATOM 651 O O . LYS A 1 81 ? -20.993 7.658 28.530 1.00 96.06 81 LYS A O 1
ATOM 656 N N . TYR A 1 82 ? -20.649 6.324 26.760 1.00 95.44 82 TYR A N 1
ATOM 657 C CA . TYR A 1 82 ? -21.864 5.530 26.937 1.00 95.44 82 TYR A CA 1
ATOM 658 C C . TYR A 1 82 ? -21.818 4.698 28.219 1.00 95.44 82 TYR A C 1
ATOM 660 O O . TYR A 1 82 ? -22.793 4.682 28.963 1.00 95.44 82 TYR A O 1
ATOM 668 N N . THR A 1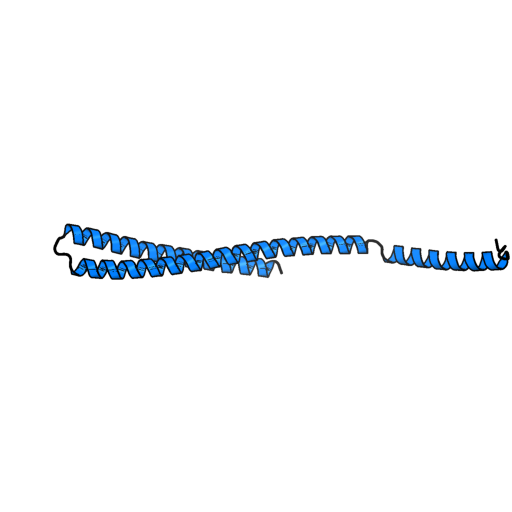 83 ? -20.670 4.115 28.560 1.00 93.81 83 THR A N 1
ATOM 669 C CA . THR A 1 83 ? -20.467 3.387 29.820 1.00 93.81 83 THR A CA 1
ATOM 670 C C . THR A 1 83 ? -20.645 4.292 31.040 1.00 93.81 83 THR A C 1
ATOM 672 O O . THR A 1 83 ? -21.185 3.872 32.063 1.00 93.81 83 THR A O 1
ATOM 675 N N . GLU A 1 84 ? -20.221 5.555 30.968 1.00 95.00 84 GLU A N 1
ATOM 676 C CA . GLU A 1 84 ? -20.457 6.522 32.043 1.00 95.00 84 GLU A CA 1
ATOM 677 C C . GLU A 1 84 ? -21.935 6.931 32.148 1.00 95.00 84 GLU A C 1
ATOM 679 O O . GLU A 1 84 ? -22.475 7.025 33.253 1.00 95.00 84 GLU A O 1
ATOM 684 N N . GLN A 1 85 ? -22.620 7.104 31.015 1.00 92.38 85 GLN A N 1
ATOM 685 C CA . GLN A 1 85 ? -24.065 7.351 30.989 1.00 92.38 85 GLN A CA 1
ATOM 686 C C . GLN A 1 85 ? -24.847 6.171 31.578 1.00 92.38 85 GLN A C 1
ATOM 688 O O . GLN A 1 85 ? -25.710 6.386 32.428 1.00 92.38 85 GLN A O 1
ATOM 693 N N . GLN A 1 86 ? -24.488 4.938 31.210 1.00 92.31 86 GLN A N 1
ATOM 694 C CA . GLN A 1 86 ? -25.120 3.697 31.663 1.00 92.31 86 GLN A CA 1
ATOM 695 C C . GLN A 1 86 ? -25.156 3.580 33.197 1.00 92.31 86 GLN A C 1
ATOM 697 O O . GLN A 1 86 ? -26.174 3.184 33.760 1.00 92.31 86 GLN A O 1
ATOM 702 N N . LYS A 1 87 ? -24.086 4.003 33.890 1.00 92.88 87 LYS A N 1
ATOM 703 C CA . LYS A 1 87 ? -23.993 3.987 35.367 1.00 92.88 87 LYS A CA 1
ATOM 704 C C . LYS A 1 87 ? -25.025 4.875 36.066 1.00 92.88 87 LYS A C 1
ATOM 706 O O . LYS A 1 87 ? -25.336 4.642 37.231 1.00 92.88 87 LYS A O 1
ATOM 711 N N . ASN A 1 88 ? -25.530 5.897 35.380 1.00 91.50 88 ASN A N 1
ATOM 712 C CA . ASN A 1 88 ? -26.487 6.856 35.929 1.00 91.50 88 ASN A CA 1
ATOM 713 C C . ASN A 1 88 ? -27.943 6.529 35.557 1.00 91.50 88 ASN A C 1
ATOM 715 O O . ASN A 1 88 ? -28.860 7.211 36.023 1.00 91.50 88 ASN A O 1
ATOM 719 N N . VAL A 1 89 ? -28.178 5.493 34.744 1.00 90.62 89 VAL A N 1
ATOM 720 C CA . VAL A 1 89 ? -29.520 5.125 34.287 1.00 90.62 89 VAL A CA 1
ATOM 721 C C . VAL A 1 89 ? -30.262 4.309 35.339 1.00 90.62 89 VAL A C 1
ATOM 723 O O . VAL A 1 89 ? -29.771 3.308 35.852 1.00 90.62 89 VAL A O 1
ATOM 726 N N . ARG A 1 90 ? -31.493 4.735 35.638 1.00 88.81 90 ARG A N 1
ATOM 727 C CA . ARG A 1 90 ? -32.408 4.065 36.582 1.00 88.81 90 ARG A CA 1
ATOM 728 C C . ARG A 1 90 ? -33.582 3.361 35.892 1.00 88.81 90 ARG A C 1
ATOM 730 O O . ARG A 1 90 ? -34.382 2.716 36.561 1.00 88.81 90 ARG A O 1
ATOM 737 N N . ASN A 1 91 ? -33.703 3.512 34.573 1.00 93.00 91 ASN A N 1
ATOM 738 C CA . ASN A 1 91 ? -34.755 2.928 33.748 1.00 93.00 91 ASN A CA 1
ATOM 739 C C . ASN A 1 91 ? -34.188 1.766 32.919 1.00 93.00 91 ASN A C 1
ATOM 741 O O . ASN A 1 91 ? -33.321 1.977 32.075 1.00 93.00 91 ASN A O 1
ATOM 745 N N . ASN A 1 92 ? -34.719 0.556 33.111 1.00 89.38 92 ASN A N 1
ATOM 746 C CA . ASN A 1 92 ? -34.253 -0.644 32.403 1.00 89.38 92 ASN A CA 1
ATOM 747 C C . ASN A 1 92 ? -34.274 -0.493 30.874 1.00 89.38 92 ASN A C 1
ATOM 749 O O . ASN A 1 92 ? -33.365 -0.959 30.201 1.00 89.38 92 ASN A O 1
ATOM 753 N N . ARG A 1 93 ? -35.261 0.215 30.308 1.00 93.19 93 ARG A N 1
ATOM 754 C CA . ARG A 1 93 ? -35.351 0.399 28.852 1.00 93.19 93 ARG A CA 1
ATOM 755 C C . ARG A 1 93 ? -34.228 1.282 28.305 1.00 93.19 93 ARG A C 1
ATOM 757 O O . ARG A 1 93 ? -33.732 1.038 27.210 1.00 93.19 93 ARG A O 1
ATOM 764 N N . GLU A 1 94 ? -33.855 2.317 29.049 1.00 90.56 94 GLU A N 1
ATOM 765 C CA . GLU A 1 94 ? -32.731 3.190 28.693 1.00 90.56 94 GLU A CA 1
ATOM 766 C C . GLU A 1 94 ? -31.397 2.467 28.896 1.00 90.56 94 GLU A C 1
ATOM 768 O O . GLU A 1 94 ? -30.486 2.627 28.090 1.00 90.56 94 GLU A O 1
ATOM 773 N N . PHE A 1 95 ? -31.304 1.621 29.925 1.00 94.00 95 PHE A N 1
ATOM 774 C CA . PHE A 1 95 ? -30.120 0.810 30.186 1.00 94.00 95 PHE A CA 1
ATOM 775 C C . PHE A 1 95 ? -29.853 -0.155 29.025 1.00 94.00 95 PHE A C 1
ATOM 777 O O . PHE A 1 95 ? -28.742 -0.192 28.495 1.00 94.00 95 PHE A O 1
ATOM 784 N N . ASP A 1 96 ? -30.881 -0.873 28.569 1.00 94.44 96 ASP A N 1
ATOM 785 C CA . ASP A 1 96 ? -30.782 -1.792 27.431 1.00 94.44 96 ASP A CA 1
ATOM 786 C C . ASP A 1 96 ? -30.429 -1.058 26.129 1.00 94.44 96 ASP A C 1
ATOM 788 O O . ASP A 1 96 ? -29.666 -1.571 25.310 1.00 94.44 96 ASP A O 1
ATOM 792 N N . ALA A 1 97 ? -30.957 0.155 25.932 1.00 94.44 97 ALA A N 1
ATOM 793 C CA . ALA A 1 97 ? -30.641 0.971 24.763 1.00 94.44 97 ALA A CA 1
ATOM 794 C C . ALA A 1 97 ? -29.160 1.383 24.742 1.00 94.44 97 ALA A C 1
ATOM 796 O O . ALA A 1 97 ? -28.491 1.185 23.733 1.00 94.44 97 ALA A O 1
ATOM 797 N N . ILE A 1 98 ? -28.628 1.885 25.862 1.00 92.44 98 ILE A N 1
ATOM 798 C CA . ILE A 1 98 ? -27.210 2.265 25.963 1.00 92.44 98 ILE A CA 1
ATOM 799 C C . ILE A 1 98 ? -26.298 1.042 25.829 1.00 92.44 98 ILE A C 1
ATOM 801 O O . ILE A 1 98 ? -25.244 1.132 25.208 1.00 92.44 98 ILE A O 1
ATOM 805 N N . THR A 1 99 ? -26.709 -0.107 26.367 1.00 94.50 99 THR A N 1
ATOM 806 C CA . THR A 1 99 ? -25.949 -1.360 26.234 1.00 94.50 99 THR A CA 1
ATOM 807 C C . THR A 1 99 ? -25.781 -1.745 24.764 1.00 94.50 99 THR A C 1
ATOM 809 O O . THR A 1 99 ? -24.667 -2.021 24.331 1.00 94.50 99 THR A O 1
ATOM 812 N N . LYS A 1 100 ? -26.854 -1.662 23.968 1.00 95.75 100 LYS A N 1
ATOM 813 C CA . LYS A 1 100 ? -26.783 -1.905 22.518 1.00 95.75 100 LYS A CA 1
ATOM 814 C C . LYS A 1 100 ? -25.900 -0.897 21.790 1.00 95.75 100 LYS A C 1
ATOM 816 O O . LYS A 1 100 ? -25.184 -1.280 20.875 1.00 95.75 100 LYS A O 1
ATOM 821 N N . GLU A 1 101 ? -25.931 0.375 22.184 1.00 93.62 101 GLU A N 1
ATOM 822 C CA . GLU A 1 101 ? -25.028 1.385 21.615 1.00 93.62 101 GLU A CA 1
ATOM 823 C C . GLU A 1 101 ? -23.558 1.055 21.908 1.00 93.62 101 GLU A C 1
ATOM 825 O O . GLU A 1 101 ? -22.721 1.175 21.019 1.00 93.62 101 GLU A O 1
ATOM 830 N N . ILE A 1 102 ? -23.235 0.577 23.115 1.00 95.19 102 ILE A N 1
ATOM 831 C CA . ILE A 1 102 ? -21.879 0.119 23.454 1.00 95.19 102 ILE A CA 1
ATOM 832 C C . ILE A 1 102 ? -21.477 -1.077 22.580 1.00 95.19 102 ILE A C 1
ATOM 834 O O . ILE A 1 102 ? -20.412 -1.033 21.969 1.00 95.19 102 ILE A O 1
ATOM 838 N N . GLU A 1 103 ? -22.336 -2.093 22.455 1.00 95.88 103 GLU A N 1
ATOM 839 C CA . GLU A 1 103 ? -22.085 -3.267 21.601 1.00 95.88 103 GLU A CA 1
ATOM 840 C C . GLU A 1 103 ? -21.860 -2.878 20.129 1.00 95.88 103 GLU A C 1
ATOM 842 O O . GLU A 1 103 ? -20.979 -3.422 19.462 1.00 95.88 103 GLU A O 1
ATOM 847 N N . LEU A 1 104 ? -22.620 -1.902 19.619 1.00 96.56 104 LEU A N 1
ATOM 848 C CA . LEU A 1 104 ? -22.436 -1.369 18.267 1.00 96.56 104 LEU A CA 1
ATOM 849 C C . LEU A 1 104 ? -21.056 -0.723 18.096 1.00 96.56 104 LEU A C 1
ATOM 851 O O . LEU A 1 104 ? -20.392 -0.966 17.088 1.00 96.56 104 LEU A O 1
ATOM 855 N N . GLN A 1 105 ? -20.602 0.069 19.072 1.00 96.19 105 GLN A N 1
ATOM 856 C CA . GLN A 1 105 ? -19.271 0.679 19.013 1.00 96.19 105 GLN A CA 1
ATOM 857 C C . GLN A 1 105 ? -18.146 -0.359 19.150 1.00 96.19 105 GLN A C 1
ATOM 859 O O . GLN A 1 105 ? -17.118 -0.236 18.486 1.00 96.19 105 GLN A O 1
ATOM 864 N N . GLU A 1 106 ? -18.324 -1.401 19.966 1.00 96.00 106 GLU A N 1
ATOM 865 C CA . GLU A 1 106 ? -17.361 -2.507 20.065 1.00 96.00 106 GLU A CA 1
ATOM 866 C C . GL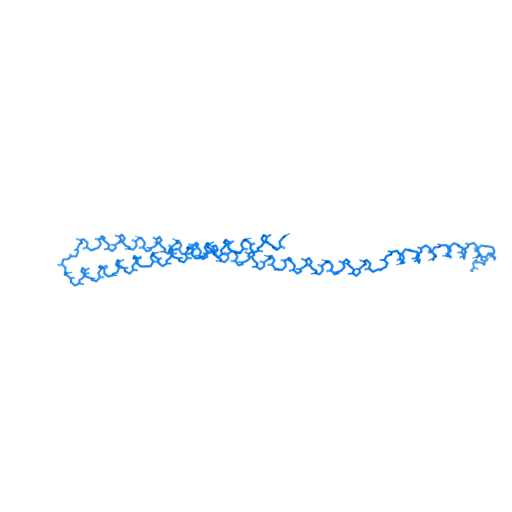U A 1 106 ? -17.231 -3.266 18.738 1.00 96.00 106 GLU A C 1
ATOM 868 O O . GLU A 1 106 ? -16.120 -3.602 18.318 1.00 96.00 106 GLU A O 1
ATOM 873 N N . LEU A 1 107 ? -18.348 -3.489 18.039 1.00 97.06 107 LEU A N 1
ATOM 874 C CA . LEU A 1 107 ? -18.339 -4.101 16.713 1.00 97.06 107 LEU A CA 1
ATOM 875 C C . LEU A 1 107 ? -17.626 -3.216 15.679 1.00 97.06 107 LEU A C 1
ATOM 877 O O . LEU A 1 107 ? -16.863 -3.729 14.859 1.00 97.06 107 LEU A O 1
ATOM 881 N N . GLU A 1 108 ? -17.825 -1.898 15.735 1.00 94.88 108 GLU A N 1
ATOM 882 C CA . GLU A 1 108 ? -17.140 -0.951 14.848 1.00 94.88 108 GLU A CA 1
ATOM 883 C C . GLU A 1 108 ? -15.615 -1.010 15.031 1.00 94.88 108 GLU A C 1
ATOM 885 O O . GLU A 1 108 ? -14.876 -1.074 14.046 1.00 94.88 108 GLU A O 1
ATOM 890 N N . ILE A 1 109 ? -15.130 -1.098 16.278 1.00 96.31 109 ILE A N 1
ATOM 891 C CA . ILE A 1 109 ? -13.698 -1.291 16.565 1.00 96.31 109 ILE A CA 1
ATOM 892 C C . ILE A 1 109 ? -13.187 -2.568 15.893 1.00 96.31 109 ILE A C 1
ATOM 894 O O . ILE A 1 109 ? -12.187 -2.518 15.174 1.00 96.31 109 ILE A O 1
ATOM 898 N N . GLN A 1 110 ? -13.889 -3.694 16.055 1.00 96.44 110 GLN A N 1
ATOM 899 C CA . GLN A 1 110 ? -13.488 -4.964 15.437 1.00 96.44 110 GLN A CA 1
ATOM 900 C C . GLN A 1 110 ? -13.435 -4.872 13.905 1.00 96.44 110 GLN A C 1
ATOM 902 O O . GLN A 1 110 ? -12.522 -5.415 13.275 1.00 96.44 110 GLN A O 1
ATOM 907 N N . ILE A 1 111 ? -14.386 -4.166 13.287 1.00 95.06 111 ILE A N 1
ATOM 908 C CA . ILE A 1 111 ? -14.402 -3.933 11.838 1.00 95.06 111 ILE A CA 1
ATOM 909 C C . ILE A 1 111 ? -13.193 -3.090 11.416 1.00 95.06 111 ILE A C 1
ATOM 911 O O . ILE A 1 111 ? -12.497 -3.456 10.463 1.00 95.06 111 ILE A O 1
ATOM 915 N N . CYS A 1 112 ? -12.907 -1.992 12.118 1.00 94.56 112 CYS A N 1
ATOM 916 C CA . CYS A 1 112 ? -11.750 -1.139 11.848 1.00 94.56 112 CYS A CA 1
ATOM 917 C C . CYS A 1 112 ? -10.420 -1.893 12.003 1.00 94.56 112 CYS A C 1
ATOM 919 O O . CYS A 1 112 ? -9.518 -1.739 11.172 1.00 94.56 112 CYS A O 1
ATOM 921 N N . GLU A 1 113 ? -10.289 -2.734 13.028 1.00 94.75 113 GLU A N 1
ATOM 922 C CA . GLU A 1 113 ? -9.110 -3.574 13.251 1.00 94.75 113 GLU A CA 1
ATOM 923 C C . GLU A 1 113 ? -8.938 -4.618 12.147 1.00 94.75 113 GLU A C 1
ATOM 925 O O . GLU A 1 113 ? -7.841 -4.759 11.594 1.00 94.75 113 GLU A O 1
ATOM 930 N N . LYS A 1 114 ? -10.025 -5.299 11.763 1.00 96.25 114 LYS A N 1
ATOM 931 C CA . LYS A 1 114 ? -10.018 -6.274 10.667 1.00 96.25 114 LYS A CA 1
ATOM 932 C C . LYS A 1 114 ? -9.600 -5.625 9.348 1.00 96.25 114 LYS A C 1
ATOM 934 O O . LYS A 1 114 ? -8.664 -6.104 8.713 1.00 96.25 114 LYS A O 1
ATOM 939 N N . ARG A 1 115 ? -10.214 -4.496 8.981 1.00 93.94 115 ARG A N 1
ATOM 940 C CA . ARG A 1 115 ? -9.853 -3.731 7.773 1.00 93.94 115 ARG A CA 1
ATOM 941 C C . ARG A 1 115 ? -8.404 -3.254 7.805 1.00 93.94 115 ARG A C 1
ATOM 943 O O . ARG A 1 115 ? -7.719 -3.284 6.789 1.00 93.94 115 ARG A O 1
ATOM 950 N N . THR A 1 116 ? -7.913 -2.844 8.975 1.00 95.38 116 THR A N 1
ATOM 951 C CA . THR A 1 116 ? -6.507 -2.454 9.150 1.00 95.38 116 THR A CA 1
ATOM 952 C C . THR A 1 116 ? -5.563 -3.627 8.903 1.00 95.38 116 THR A C 1
ATOM 954 O O . THR A 1 116 ? -4.504 -3.437 8.306 1.00 95.38 116 THR A O 1
ATOM 957 N N . LYS A 1 117 ? -5.915 -4.830 9.364 1.00 96.00 117 LYS A N 1
ATOM 958 C CA . LYS A 1 117 ? -5.124 -6.038 9.120 1.00 96.00 117 LYS A CA 1
ATOM 959 C C . LYS A 1 117 ? -5.120 -6.407 7.636 1.00 96.00 117 LYS A C 1
ATOM 961 O O . LYS A 1 117 ? -4.046 -6.534 7.063 1.00 96.00 117 LYS A O 1
ATOM 966 N N . GLU A 1 118 ? -6.291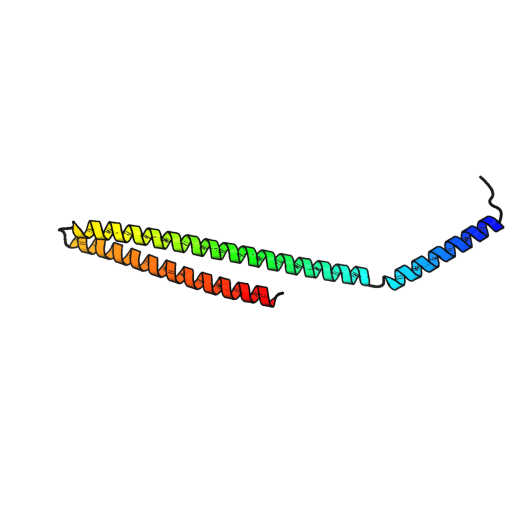 -6.468 7.008 1.00 94.69 118 GLU A N 1
ATOM 967 C CA . GLU A 1 118 ? -6.428 -6.771 5.576 1.00 94.69 118 GLU A CA 1
ATOM 968 C C . GLU A 1 118 ? -5.638 -5.779 4.706 1.00 94.69 118 GLU A C 1
ATOM 970 O O . GLU A 1 118 ? -4.907 -6.185 3.806 1.00 94.69 118 GLU A O 1
ATOM 975 N N . ALA A 1 119 ? -5.700 -4.480 5.015 1.00 94.19 119 ALA A N 1
ATOM 976 C CA . ALA A 1 119 ? -4.923 -3.466 4.306 1.00 94.19 119 ALA A CA 1
ATOM 977 C C . ALA A 1 119 ? -3.402 -3.652 4.470 1.00 94.19 119 ALA A C 1
ATOM 979 O O . ALA A 1 119 ? -2.654 -3.439 3.519 1.00 94.19 119 ALA A O 1
ATOM 980 N N . LYS A 1 120 ? -2.923 -4.080 5.646 1.00 94.00 120 LYS A N 1
ATOM 981 C CA . LYS A 1 120 ? -1.497 -4.392 5.859 1.00 94.00 120 LYS A CA 1
ATOM 982 C C . LYS A 1 120 ? -1.049 -5.627 5.080 1.00 94.00 120 LYS A C 1
ATOM 984 O O . LYS A 1 120 ? 0.060 -5.630 4.544 1.00 94.00 120 LYS A O 1
ATOM 989 N N . ASP A 1 121 ? -1.895 -6.648 5.012 1.00 94.88 121 ASP A N 1
ATOM 990 C CA . ASP A 1 121 ? -1.613 -7.860 4.243 1.00 94.88 121 ASP A CA 1
ATOM 991 C C . ASP A 1 121 ? -1.515 -7.515 2.744 1.00 94.88 121 ASP A C 1
ATOM 993 O O . ASP A 1 121 ? -0.562 -7.914 2.076 1.00 94.88 121 ASP A O 1
ATOM 997 N N . LEU A 1 122 ? -2.417 -6.661 2.240 1.00 93.31 122 LEU A N 1
ATOM 998 C CA . LEU A 1 122 ? -2.360 -6.128 0.872 1.00 93.31 122 LEU A CA 1
ATOM 999 C C . LEU A 1 122 ? -1.102 -5.292 0.605 1.00 93.31 122 LEU A C 1
ATOM 1001 O O . LEU A 1 122 ? -0.486 -5.450 -0.447 1.00 93.31 122 LEU A O 1
ATOM 1005 N N . ILE A 1 123 ? -0.691 -4.430 1.543 1.00 93.56 123 ILE A N 1
ATOM 1006 C CA . ILE A 1 123 ? 0.566 -3.670 1.430 1.00 93.56 123 ILE A CA 1
ATOM 1007 C C . ILE A 1 123 ? 1.760 -4.620 1.314 1.00 93.56 123 ILE A C 1
ATOM 1009 O O . ILE A 1 123 ? 2.651 -4.386 0.502 1.00 93.56 123 ILE A O 1
ATOM 1013 N N . THR A 1 124 ? 1.784 -5.685 2.115 1.00 93.19 124 THR A N 1
ATOM 1014 C CA . THR A 1 124 ? 2.874 -6.670 2.098 1.00 93.19 124 THR A CA 1
ATOM 1015 C C . THR A 1 124 ? 2.920 -7.388 0.751 1.00 93.19 124 THR A C 1
ATOM 1017 O O . THR A 1 124 ? 3.963 -7.392 0.104 1.00 93.19 124 THR A O 1
ATOM 1020 N 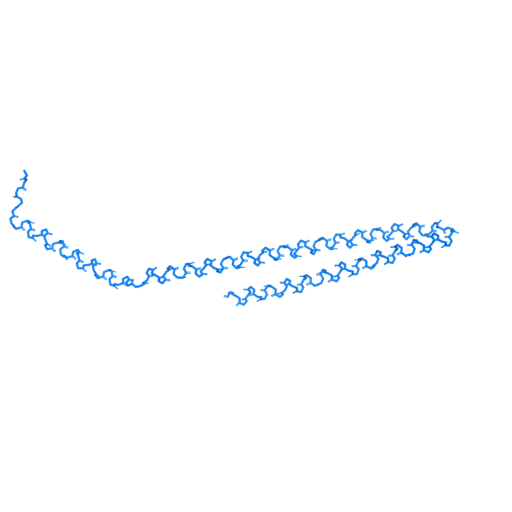N . ALA A 1 125 ? 1.775 -7.878 0.269 1.00 91.88 125 ALA A N 1
ATOM 1021 C CA . ALA A 1 125 ? 1.672 -8.531 -1.034 1.00 91.88 125 ALA A CA 1
ATOM 1022 C C . ALA A 1 125 ? 2.099 -7.611 -2.194 1.00 91.88 125 ALA A C 1
ATOM 1024 O O . ALA A 1 125 ? 2.815 -8.043 -3.094 1.00 91.88 125 ALA A O 1
ATOM 1025 N N . LYS A 1 126 ? 1.712 -6.327 -2.163 1.00 89.06 126 LYS A N 1
ATOM 1026 C CA . LYS A 1 126 ? 2.138 -5.347 -3.175 1.00 89.06 126 LYS A CA 1
ATOM 1027 C C . LYS A 1 126 ? 3.634 -5.063 -3.119 1.00 89.06 126 LYS A C 1
ATOM 1029 O O . LYS A 1 126 ? 4.264 -4.974 -4.165 1.00 89.06 126 LYS A O 1
ATOM 1034 N N . LYS A 1 1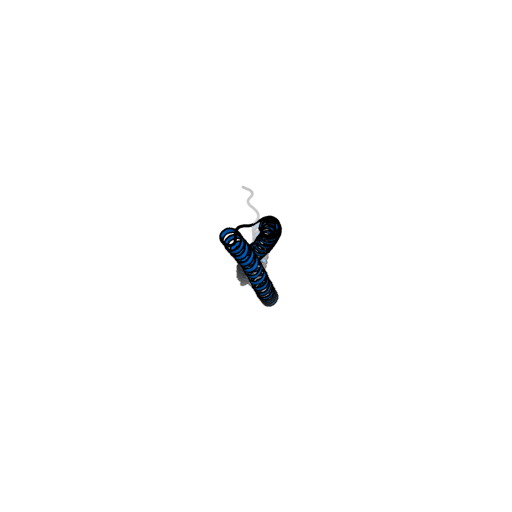27 ? 4.221 -4.952 -1.925 1.00 89.88 127 LYS A N 1
ATOM 1035 C CA . LYS A 1 127 ? 5.674 -4.777 -1.776 1.00 89.88 127 LYS A CA 1
ATOM 1036 C C . LYS A 1 127 ? 6.448 -5.966 -2.341 1.00 89.88 127 LYS A C 1
ATOM 1038 O O . LYS A 1 127 ? 7.423 -5.750 -3.049 1.00 89.88 127 LYS A O 1
ATOM 1043 N N . GLU A 1 128 ? 5.971 -7.188 -2.111 1.00 89.69 128 GLU A N 1
ATOM 1044 C CA . GLU A 1 128 ? 6.548 -8.391 -2.724 1.00 89.69 128 GLU A CA 1
ATOM 1045 C C . GLU A 1 128 ? 6.404 -8.398 -4.255 1.00 89.69 128 GLU A C 1
ATOM 1047 O O . GLU A 1 128 ? 7.299 -8.863 -4.957 1.00 89.69 128 GLU A O 1
ATOM 1052 N N . GLU A 1 129 ? 5.289 -7.899 -4.802 1.00 87.25 129 GLU A N 1
ATOM 1053 C CA . GLU A 1 129 ? 5.106 -7.781 -6.255 1.00 87.25 129 GLU A CA 1
ATOM 1054 C C . GLU A 1 129 ? 6.077 -6.762 -6.872 1.00 87.25 129 GLU A C 1
ATOM 1056 O O . GLU A 1 129 ? 6.666 -7.033 -7.920 1.00 87.25 129 GLU A O 1
ATOM 1061 N N . ILE A 1 130 ? 6.288 -5.620 -6.209 1.00 85.50 130 ILE A N 1
ATOM 1062 C CA . ILE A 1 130 ? 7.271 -4.608 -6.624 1.00 85.50 130 ILE A CA 1
ATOM 1063 C C . ILE A 1 130 ? 8.684 -5.199 -6.586 1.00 85.50 130 ILE A C 1
ATOM 1065 O O . ILE A 1 130 ? 9.431 -5.042 -7.545 1.00 85.50 130 ILE A O 1
ATOM 1069 N N . GLU A 1 131 ? 9.038 -5.921 -5.519 1.00 85.25 131 GLU A N 1
ATOM 1070 C CA . GLU A 1 131 ? 10.361 -6.540 -5.370 1.00 85.25 131 GLU A CA 1
ATOM 1071 C C . GLU A 1 131 ? 10.632 -7.616 -6.430 1.00 85.25 131 GLU A C 1
ATOM 1073 O O . GLU A 1 131 ? 11.757 -7.732 -6.890 1.00 85.25 131 GLU A O 1
ATOM 1078 N N . LYS A 1 132 ? 9.606 -8.355 -6.875 1.00 81.25 132 LYS A N 1
ATOM 1079 C CA . LYS A 1 132 ? 9.715 -9.313 -7.995 1.00 81.25 132 LYS A CA 1
ATOM 1080 C C . LYS A 1 132 ? 9.790 -8.657 -9.375 1.00 81.25 132 LYS A C 1
ATOM 1082 O O . LYS A 1 132 ? 10.107 -9.343 -10.343 1.00 81.25 132 LYS A O 1
ATOM 1087 N N . THR A 1 133 ? 9.373 -7.397 -9.483 1.00 67.19 133 THR A N 1
ATOM 1088 C CA . THR A 1 133 ? 9.370 -6.647 -10.747 1.00 67.19 133 THR A CA 1
ATOM 1089 C C . THR A 1 133 ? 10.694 -5.898 -10.961 1.00 67.19 133 THR A C 1
ATOM 1091 O O . THR A 1 133 ? 10.991 -5.547 -12.100 1.00 67.19 133 THR A O 1
ATOM 1094 N N . ASN A 1 134 ? 11.477 -5.681 -9.895 1.00 53.03 134 ASN A N 1
ATOM 1095 C CA . ASN A 1 134 ? 12.869 -5.210 -9.941 1.00 53.03 134 ASN A CA 1
ATOM 1096 C C . ASN A 1 134 ? 13.854 -6.365 -10.161 1.00 53.03 134 ASN A C 1
ATOM 1098 O O . ASN A 1 134 ? 14.941 -6.086 -10.711 1.00 53.03 134 ASN A O 1
#